Protein AF-A0A7X0AT89-F1 (afdb_monomer)

Foldseek 3Di:
DDPPPPPDDDDDDDDDDPVVVVVLCVVCVVVVHGSVVSVVVVVVVPCCVVCVVVVVVVVVVVVVVVVVVVVVVVVVVVVVVVVVVVVVVVVVD

Sequence (93 aa):
MRETATAATARLVVQMTPTEKRRLTAQAKRLGVSTSEFVRRRVAEDDLVESREEIEALLATLADAAQRIMASLDRSIAEAEAAIDEVRERRSA

Secondary structure (DSSP, 8-state):
---------PPPP----HHHHHHHHHHHHHTTS-HHHHHHHHHHT-TTTTTHHHHHHHHHHHHHHHHHHHHHHHHHHHHHHHHHHHHHHHHH-

pLDDT: mean 85.66, std 15.08, range [37.84, 97.94]

Mean predicted aligned error: 14.38 Å

InterPro domains:
  IPR053842 Mobilization protein NikA-like [PF21983] (9-61)

Structure (mmCIF, N/CA/C/O backbone):
data_AF-A0A7X0AT89-F1
#
_entry.id   AF-A0A7X0AT89-F1
#
loop_
_atom_site.group_PDB
_atom_site.id
_atom_site.type_symbol
_atom_site.label_atom_id
_atom_site.label_alt_id
_atom_site.label_comp_id
_atom_site.label_asym_id
_atom_site.label_entity_id
_atom_site.label_seq_id
_atom_site.pdbx_PDB_ins_code
_atom_site.Cartn_x
_atom_site.Cartn_y
_atom_site.Cartn_z
_atom_site.occupancy
_atom_site.B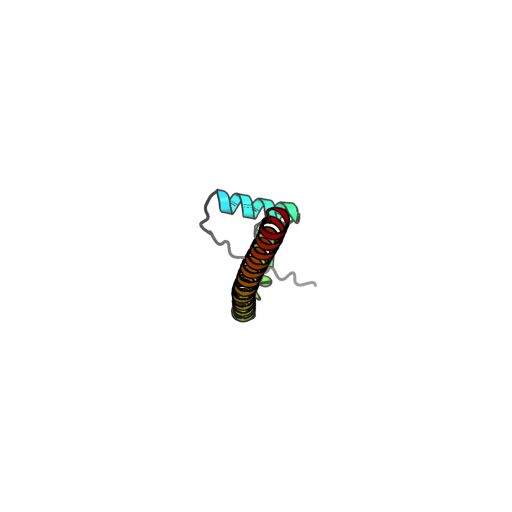_iso_or_equiv
_atom_site.auth_seq_id
_atom_site.auth_comp_id
_atom_site.auth_asym_id
_atom_site.auth_atom_id
_atom_site.pdbx_PDB_model_num
ATOM 1 N N . MET A 1 1 ? -37.055 13.906 25.661 1.00 37.84 1 MET A N 1
ATOM 2 C CA . MET A 1 1 ? -35.924 13.275 26.374 1.00 37.84 1 MET A CA 1
ATOM 3 C C . MET A 1 1 ? -35.043 12.637 25.308 1.00 37.84 1 MET A C 1
ATOM 5 O O . MET A 1 1 ? -35.567 11.823 24.564 1.00 37.84 1 MET A O 1
ATOM 9 N N . ARG A 1 2 ? -33.797 13.089 25.103 1.00 47.22 2 ARG A N 1
ATOM 10 C CA . ARG A 1 2 ? -32.894 12.452 24.126 1.00 47.22 2 ARG A CA 1
ATOM 11 C C . ARG A 1 2 ? -32.270 11.238 24.801 1.00 47.22 2 ARG A C 1
ATOM 13 O O . ARG A 1 2 ? -31.527 11.399 25.762 1.00 47.22 2 ARG A O 1
ATOM 20 N N . GLU A 1 3 ? -32.619 10.054 24.324 1.00 47.19 3 GLU A N 1
ATOM 21 C CA . GLU A 1 3 ? -31.987 8.800 24.709 1.00 47.19 3 GLU A CA 1
ATOM 22 C C . GLU A 1 3 ? -30.553 8.808 24.165 1.00 47.19 3 GLU A C 1
ATOM 24 O O . GLU A 1 3 ? -30.308 8.625 22.974 1.00 47.19 3 GLU A O 1
ATOM 29 N N . THR A 1 4 ? -29.585 9.133 25.0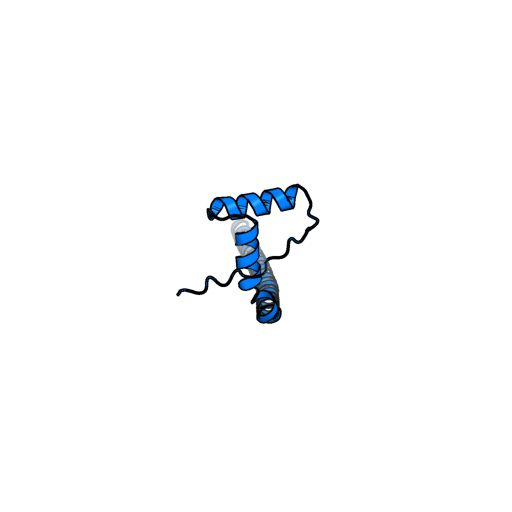21 1.00 52.44 4 THR A N 1
ATOM 30 C CA . THR A 1 4 ? -28.170 8.904 24.729 1.00 52.44 4 THR A CA 1
ATOM 31 C C . THR A 1 4 ? -27.949 7.401 24.747 1.00 52.44 4 THR A C 1
ATOM 33 O O . THR A 1 4 ? -27.750 6.822 25.813 1.00 52.44 4 THR A O 1
ATOM 36 N N . ALA A 1 5 ? -28.028 6.766 23.579 1.00 55.22 5 ALA A N 1
ATOM 37 C CA . ALA A 1 5 ? -27.633 5.378 23.409 1.00 55.22 5 ALA A CA 1
ATOM 38 C C . ALA A 1 5 ? -26.149 5.248 23.782 1.00 55.22 5 ALA A C 1
ATOM 40 O O . ALA A 1 5 ? -25.255 5.586 23.004 1.00 55.22 5 ALA A O 1
ATOM 41 N N . THR A 1 6 ? -25.873 4.801 25.004 1.00 57.19 6 THR A N 1
ATOM 42 C CA . THR A 1 6 ? -24.532 4.409 25.428 1.00 57.19 6 THR A CA 1
ATOM 43 C C . THR A 1 6 ? -24.193 3.139 24.657 1.00 57.19 6 THR A C 1
ATOM 45 O O . THR A 1 6 ? -24.555 2.041 25.072 1.00 57.19 6 THR A O 1
ATOM 48 N N . ALA A 1 7 ? -23.574 3.278 23.482 1.00 63.41 7 ALA A N 1
ATOM 49 C CA . ALA A 1 7 ? -23.143 2.130 22.696 1.00 63.41 7 ALA A CA 1
ATOM 50 C C . ALA A 1 7 ? -22.258 1.235 23.578 1.00 63.41 7 ALA A C 1
ATOM 52 O O . ALA A 1 7 ? -21.278 1.705 24.164 1.00 63.41 7 ALA A O 1
ATOM 53 N N . ALA A 1 8 ? -22.624 -0.039 23.717 1.00 74.50 8 ALA A N 1
ATOM 54 C CA . ALA A 1 8 ? -21.842 -0.990 24.492 1.00 74.50 8 ALA A CA 1
ATOM 55 C C . ALA A 1 8 ? -20.447 -1.109 23.858 1.00 74.50 8 ALA A C 1
ATOM 57 O O . ALA A 1 8 ? -20.309 -1.518 22.708 1.00 74.50 8 ALA A O 1
ATOM 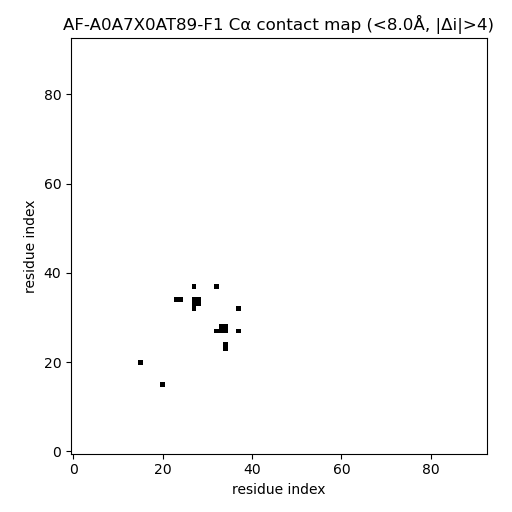58 N N . THR A 1 9 ? -19.407 -0.709 24.593 1.00 77.00 9 THR A N 1
ATOM 59 C CA . THR A 1 9 ? -18.018 -0.778 24.124 1.00 77.00 9 THR A CA 1
ATOM 60 C C . THR A 1 9 ? -17.273 -1.879 24.867 1.00 77.00 9 THR A C 1
ATOM 62 O O . THR A 1 9 ? -17.296 -1.943 26.095 1.00 77.00 9 THR A O 1
ATOM 65 N N . ALA A 1 10 ? -16.593 -2.749 24.120 1.00 80.88 10 ALA A N 1
ATOM 66 C CA . ALA A 1 10 ? -15.699 -3.762 24.668 1.00 80.88 10 ALA A CA 1
ATOM 67 C C . ALA A 1 10 ? -14.237 -3.319 24.518 1.00 80.88 10 ALA A C 1
ATOM 69 O O . ALA A 1 10 ? -13.860 -2.683 23.531 1.00 80.88 10 ALA A O 1
ATOM 70 N N . ARG A 1 11 ? -13.394 -3.661 25.500 1.00 87.12 1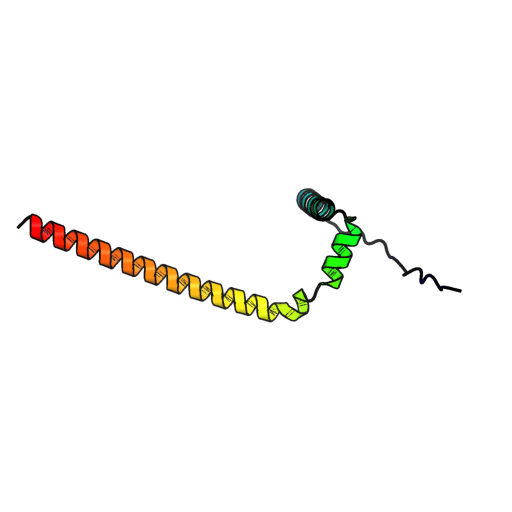1 ARG A N 1
ATOM 71 C CA . ARG A 1 11 ? -11.941 -3.472 25.401 1.00 87.12 11 ARG A CA 1
ATOM 72 C C . ARG A 1 11 ? -11.314 -4.741 24.838 1.00 87.12 11 ARG A C 1
ATOM 74 O O . ARG A 1 11 ? -11.384 -5.789 25.469 1.00 87.12 11 ARG A O 1
ATOM 81 N N . LEU A 1 12 ? -10.685 -4.621 23.674 1.00 84.50 12 LEU A N 1
ATOM 82 C CA . LEU A 1 12 ? -9.929 -5.690 23.028 1.00 84.50 12 LEU A CA 1
ATOM 83 C C . LEU A 1 12 ? -8.433 -5.437 23.221 1.00 84.50 12 LEU A C 1
ATOM 85 O O . LEU A 1 12 ? -7.952 -4.323 23.001 1.00 84.50 12 LEU A O 1
ATOM 89 N N . VAL A 1 13 ? -7.700 -6.470 23.631 1.00 90.81 13 VAL A N 1
ATOM 90 C CA . VAL A 1 13 ? -6.236 -6.438 23.673 1.00 90.81 13 VAL A CA 1
ATOM 91 C C . VAL A 1 13 ? -5.728 -7.002 22.354 1.00 90.81 13 VAL A C 1
ATOM 93 O O . VAL A 1 13 ? -5.994 -8.156 22.033 1.00 90.81 13 VAL A O 1
ATOM 96 N N . VAL A 1 14 ? -5.006 -6.185 21.590 1.00 89.19 14 VAL A N 1
ATOM 97 C CA . VAL A 1 14 ? -4.413 -6.586 20.310 1.00 89.19 14 VAL A CA 1
ATOM 98 C C . VAL A 1 14 ? -2.903 -6.622 20.467 1.00 89.19 14 VAL A C 1
ATOM 100 O O . VAL A 1 14 ? -2.285 -5.608 20.805 1.00 89.19 14 VAL A O 1
ATOM 103 N N . GLN A 1 15 ? -2.318 -7.790 20.220 1.00 94.62 15 GLN A N 1
ATOM 104 C CA . GLN A 1 15 ? -0.872 -7.963 20.239 1.00 94.62 15 GLN A CA 1
ATOM 105 C C . GLN A 1 15 ? -0.270 -7.381 18.962 1.00 94.62 15 GLN A C 1
ATOM 107 O O . GLN A 1 15 ? -0.736 -7.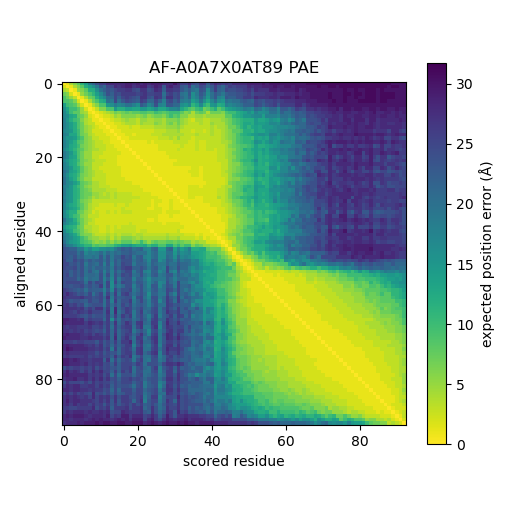656 17.861 1.00 94.62 15 GLN A O 1
ATOM 112 N N . MET A 1 16 ? 0.753 -6.549 19.123 1.00 92.62 16 MET A N 1
ATOM 113 C CA . MET A 1 16 ? 1.424 -5.843 18.033 1.00 92.62 16 MET A CA 1
ATOM 114 C C . MET A 1 16 ? 2.882 -5.599 18.398 1.00 92.62 16 MET A C 1
ATOM 116 O O . MET A 1 16 ? 3.219 -5.423 19.574 1.00 92.62 16 MET A O 1
ATOM 120 N N . THR A 1 17 ? 3.755 -5.547 17.398 1.00 97.44 17 THR A N 1
ATOM 121 C CA . THR A 1 17 ? 5.152 -5.178 17.622 1.00 97.44 17 THR A CA 1
ATOM 122 C C . THR A 1 17 ? 5.261 -3.701 18.031 1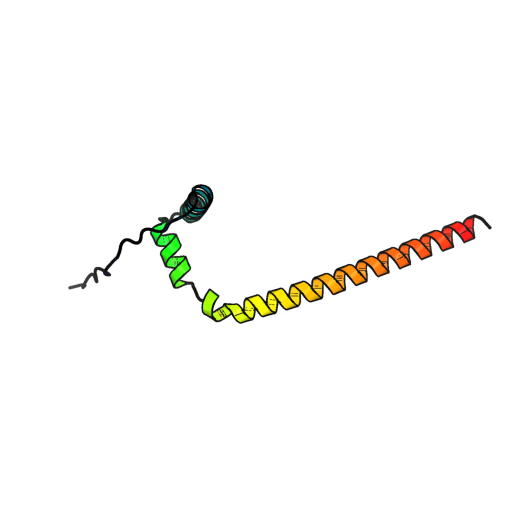.00 97.44 17 THR A C 1
ATOM 124 O O . THR A 1 17 ? 4.402 -2.874 17.690 1.00 97.44 17 THR A O 1
ATOM 127 N N . PRO A 1 18 ? 6.345 -3.296 18.723 1.00 97.56 18 PRO A N 1
ATOM 128 C CA . PRO A 1 18 ? 6.552 -1.894 19.083 1.00 97.56 18 PRO A CA 1
ATOM 129 C C . PRO A 1 18 ? 6.563 -0.951 17.872 1.00 97.56 18 PRO A C 1
ATOM 131 O O . PRO A 1 18 ? 6.092 0.184 17.957 1.00 97.56 18 PRO A O 1
ATOM 134 N N . THR A 1 19 ? 7.088 -1.408 16.733 1.00 96.81 19 THR A N 1
ATOM 135 C CA . THR A 1 19 ? 7.153 -0.614 15.500 1.00 96.81 19 THR A CA 1
ATOM 136 C C . THR A 1 19 ? 5.770 -0.387 14.903 1.00 96.81 19 THR A C 1
ATOM 138 O O . THR A 1 19 ? 5.438 0.755 14.577 1.00 96.81 19 THR A O 1
ATOM 141 N N . GLU A 1 20 ? 4.934 -1.420 14.837 1.00 94.00 20 GLU A N 1
ATOM 142 C CA . GLU A 1 20 ? 3.555 -1.297 14.352 1.00 94.00 20 GLU A CA 1
ATOM 143 C C . GLU A 1 20 ? 2.736 -0.360 15.240 1.00 94.00 20 GLU A C 1
ATOM 145 O O . GLU A 1 20 ? 2.094 0.564 14.736 1.00 94.00 20 GLU A O 1
ATOM 150 N N . LYS A 1 21 ? 2.843 -0.508 16.568 1.00 95.00 21 LYS A N 1
ATOM 151 C CA . LYS A 1 21 ? 2.152 0.368 17.524 1.00 95.00 21 LYS A CA 1
ATOM 152 C C . LYS A 1 21 ? 2.527 1.838 17.337 1.00 95.00 21 LYS A C 1
ATOM 154 O O . LYS A 1 21 ? 1.655 2.715 17.360 1.00 95.00 21 LYS A O 1
ATOM 159 N N . ARG A 1 22 ? 3.822 2.124 17.148 1.00 96.88 22 ARG A N 1
ATOM 160 C CA . ARG A 1 22 ? 4.316 3.489 16.896 1.00 96.88 22 ARG A CA 1
ATOM 161 C C . ARG A 1 22 ? 3.741 4.058 15.605 1.00 96.88 22 ARG A C 1
ATOM 163 O O . ARG A 1 22 ? 3.252 5.186 15.614 1.00 96.88 22 ARG A O 1
ATOM 170 N N . ARG A 1 23 ? 3.755 3.276 14.523 1.00 95.62 23 ARG A N 1
ATOM 171 C CA . ARG A 1 23 ? 3.202 3.686 13.226 1.00 95.62 23 ARG A CA 1
ATOM 172 C C . ARG A 1 23 ? 1.705 3.986 13.323 1.00 95.62 23 ARG A C 1
ATOM 174 O O . ARG A 1 23 ? 1.287 5.057 12.889 1.00 95.62 23 ARG A O 1
ATOM 181 N N . LEU A 1 24 ? 0.932 3.097 13.948 1.00 94.38 24 LEU A N 1
ATOM 182 C CA . LEU A 1 24 ? -0.509 3.267 14.160 1.00 94.38 24 LEU A CA 1
ATOM 183 C C . LEU A 1 24 ? -0.815 4.551 14.945 1.00 94.38 24 LEU A C 1
ATOM 185 O O . LEU A 1 24 ? -1.645 5.365 14.544 1.00 94.38 24 LEU A O 1
ATOM 189 N N . THR A 1 25 ? -0.091 4.771 16.043 1.00 95.62 25 THR A N 1
ATOM 190 C CA . THR A 1 25 ? -0.279 5.955 16.896 1.00 95.62 25 THR A CA 1
ATOM 191 C C . THR A 1 25 ? 0.080 7.246 16.156 1.00 95.62 25 THR A C 1
ATOM 193 O O . THR A 1 25 ? -0.630 8.244 16.266 1.00 95.62 25 THR A O 1
ATOM 196 N N . ALA A 1 26 ? 1.155 7.237 15.361 1.00 96.88 26 ALA A N 1
ATOM 197 C CA . ALA A 1 26 ? 1.541 8.386 14.546 1.00 96.88 26 ALA A CA 1
ATOM 198 C C . ALA A 1 26 ? 0.485 8.716 13.478 1.00 96.88 26 ALA A C 1
ATOM 200 O O . ALA A 1 26 ? 0.192 9.888 13.246 1.00 96.88 26 ALA A O 1
ATOM 201 N N . GLN A 1 27 ? -0.121 7.703 12.853 1.00 94.81 27 GLN A N 1
ATOM 202 C CA . GLN A 1 27 ? -1.210 7.891 11.891 1.00 94.81 27 GLN A CA 1
ATOM 203 C C . GLN A 1 27 ? -2.437 8.542 12.537 1.00 94.81 27 GLN A C 1
ATOM 205 O O . GLN A 1 27 ? -2.907 9.555 12.023 1.00 94.81 27 GLN A O 1
ATOM 210 N N . ALA A 1 28 ? -2.886 8.029 13.686 1.00 95.81 28 ALA A N 1
ATOM 211 C CA . ALA A 1 28 ? -4.004 8.605 14.433 1.00 95.81 28 ALA A CA 1
ATOM 212 C C . ALA A 1 28 ? -3.727 10.065 14.841 1.00 95.81 28 ALA A C 1
ATOM 214 O O . ALA A 1 28 ? -4.563 10.943 14.626 1.00 95.81 28 ALA A O 1
ATOM 215 N N . LYS A 1 29 ? -2.507 10.348 15.326 1.00 96.44 29 LYS A N 1
ATOM 216 C CA . LYS A 1 29 ? -2.080 11.702 15.707 1.00 96.44 29 LYS A CA 1
ATOM 217 C C . LYS A 1 29 ? -2.124 12.684 14.534 1.00 96.44 29 LYS A C 1
ATOM 219 O O . LYS A 1 29 ? -2.581 13.807 14.719 1.00 96.44 29 LYS A O 1
ATOM 224 N N . ARG A 1 30 ? -1.675 12.281 13.339 1.00 95.12 30 ARG A N 1
ATOM 225 C CA . ARG A 1 30 ? -1.721 13.138 12.135 1.00 95.12 30 ARG A CA 1
ATOM 226 C C . ARG A 1 30 ? -3.145 13.542 11.750 1.00 95.12 30 ARG A C 1
ATOM 228 O O . ARG A 1 30 ? -3.326 14.615 11.196 1.00 95.12 30 ARG A O 1
ATOM 235 N N . LEU A 1 31 ? -4.128 12.700 12.056 1.00 91.50 31 LEU A N 1
ATOM 236 C CA . LEU A 1 31 ? -5.544 12.950 11.786 1.00 91.50 31 LEU A CA 1
ATOM 237 C C . LEU A 1 31 ? -6.278 13.605 12.968 1.00 91.50 31 LEU A C 1
ATOM 239 O O . LEU A 1 31 ? -7.485 13.809 12.892 1.00 91.50 31 LEU A O 1
ATOM 243 N N . GLY A 1 32 ? -5.578 13.916 14.066 1.00 95.81 32 GLY A N 1
ATOM 244 C CA . GLY A 1 32 ? -6.169 14.562 15.241 1.00 95.81 32 GLY A CA 1
ATOM 245 C C . GLY A 1 32 ? -7.180 13.698 16.004 1.00 95.81 32 GLY A C 1
ATOM 246 O O . GLY A 1 32 ? -7.992 14.235 16.751 1.00 95.81 32 GLY A O 1
ATOM 247 N N . VAL A 1 33 ? -7.149 12.373 15.832 1.00 95.44 33 VAL A N 1
ATOM 248 C CA . VAL A 1 33 ? -8.089 11.435 16.470 1.00 95.44 33 VAL A CA 1
ATOM 249 C C . VAL A 1 33 ? -7.377 10.484 17.431 1.00 95.44 33 VAL A C 1
ATOM 251 O O . VAL A 1 33 ? -6.166 10.272 17.356 1.00 95.44 33 VAL A O 1
ATOM 254 N N . SER A 1 34 ? -8.137 9.876 18.348 1.00 94.44 34 SER A N 1
ATOM 255 C CA . SER A 1 34 ? -7.603 8.813 19.208 1.00 94.44 34 SER A CA 1
ATOM 256 C C . SER A 1 34 ? -7.263 7.559 18.397 1.00 94.44 34 SER A C 1
ATOM 258 O O . SER A 1 34 ? -7.901 7.279 17.382 1.00 94.44 34 SER A O 1
ATOM 260 N N . THR A 1 35 ? -6.312 6.753 18.873 1.00 92.69 35 THR A N 1
ATOM 261 C CA . THR A 1 35 ? -5.961 5.474 18.233 1.00 92.69 35 THR A CA 1
ATOM 262 C C . THR A 1 35 ? -7.168 4.544 18.104 1.00 92.69 35 THR A C 1
ATOM 264 O O . THR A 1 35 ? -7.360 3.940 17.055 1.00 92.69 35 THR A O 1
ATOM 267 N N . SER A 1 36 ? -8.018 4.456 19.133 1.00 90.31 36 SER A N 1
ATOM 268 C CA . SER A 1 36 ? -9.219 3.611 19.094 1.00 90.31 36 SER A CA 1
ATOM 269 C C . SER A 1 36 ? -10.242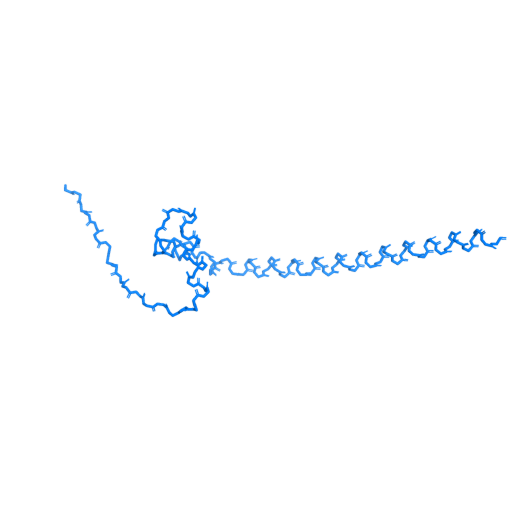 4.099 18.071 1.00 90.31 36 SER A C 1
ATOM 271 O O . SER A 1 36 ? -10.891 3.289 17.424 1.00 90.31 36 SER A O 1
ATOM 273 N N . GLU A 1 37 ? -10.379 5.416 17.911 1.00 90.62 37 GLU A N 1
ATOM 274 C CA . GLU A 1 37 ? -11.262 6.003 16.902 1.00 90.62 37 GLU A CA 1
ATOM 275 C C . GLU A 1 37 ? -10.719 5.802 15.489 1.00 90.62 37 GLU A C 1
ATOM 277 O O . GLU A 1 37 ? -11.464 5.422 14.595 1.00 90.62 37 GLU A O 1
ATOM 282 N N . PHE A 1 38 ? -9.412 5.985 15.304 1.00 91.69 38 PHE A N 1
ATOM 283 C CA . PHE A 1 38 ? -8.741 5.691 14.044 1.00 91.69 38 PHE A CA 1
ATOM 284 C C . PHE A 1 38 ? -8.968 4.237 13.610 1.00 91.69 38 PHE A C 1
ATOM 286 O O . PHE A 1 38 ? -9.325 3.988 12.464 1.00 91.69 38 PHE A O 1
ATOM 293 N N . VAL A 1 39 ? -8.814 3.285 14.538 1.00 89.50 39 VAL A N 1
ATOM 294 C CA . VAL A 1 39 ? -9.068 1.862 14.273 1.00 89.50 39 VAL A CA 1
ATOM 295 C C . VAL A 1 39 ? -10.543 1.611 13.969 1.00 89.50 39 VAL A C 1
ATOM 297 O O . VAL A 1 39 ? -10.833 0.933 12.993 1.00 89.50 39 VAL A O 1
ATOM 300 N N . ARG A 1 40 ? -11.479 2.176 14.743 1.00 86.62 40 ARG A N 1
ATOM 301 C CA . ARG A 1 40 ? -12.919 2.014 14.479 1.00 86.62 40 ARG A CA 1
ATOM 302 C C . ARG A 1 40 ? -13.318 2.512 13.100 1.00 86.62 40 ARG A C 1
ATOM 304 O O . ARG A 1 40 ? -14.025 1.793 12.415 1.00 86.62 40 ARG A O 1
ATOM 311 N N . ARG A 1 41 ? -12.856 3.698 12.692 1.00 87.75 41 ARG A N 1
ATOM 312 C CA . ARG A 1 41 ? -13.127 4.232 11.349 1.00 87.75 41 ARG A CA 1
ATOM 313 C C . ARG A 1 41 ? -12.600 3.295 10.280 1.00 87.75 41 ARG A C 1
ATOM 315 O O . ARG A 1 41 ? -13.336 2.933 9.387 1.00 87.75 41 ARG A O 1
ATOM 322 N N . ARG A 1 42 ? -11.370 2.816 10.448 1.00 81.44 42 ARG A N 1
ATOM 323 C CA . ARG A 1 42 ? -10.724 1.927 9.484 1.00 81.44 42 ARG A CA 1
ATOM 324 C C . ARG A 1 42 ? -11.367 0.536 9.387 1.00 81.44 42 ARG A C 1
ATOM 326 O O . ARG A 1 42 ? -11.298 -0.061 8.330 1.00 81.44 42 ARG A O 1
ATOM 333 N N . VAL A 1 43 ? -11.955 0.034 10.477 1.00 76.88 43 VAL A N 1
ATOM 334 C CA . VAL A 1 43 ? -12.733 -1.222 10.506 1.00 76.88 43 VAL A CA 1
ATOM 335 C C . VAL A 1 43 ? -14.169 -1.008 10.011 1.00 76.88 43 VAL A C 1
ATOM 337 O O . VAL A 1 43 ? -14.764 -1.907 9.439 1.00 76.88 43 VAL A O 1
ATOM 340 N N . ALA A 1 44 ? -14.752 0.169 10.240 1.00 74.12 44 ALA A N 1
ATOM 341 C CA . ALA A 1 44 ? -16.074 0.519 9.722 1.00 74.12 44 ALA A CA 1
ATOM 342 C C . ALA A 1 44 ? -16.043 0.826 8.215 1.00 74.12 44 ALA A C 1
ATOM 344 O O . ALA A 1 44 ? -17.034 0.608 7.536 1.00 74.12 44 ALA A O 1
ATOM 345 N N . GLU A 1 45 ? -14.907 1.317 7.718 1.00 66.06 45 GLU A N 1
ATOM 346 C CA . GLU A 1 45 ? -14.574 1.507 6.301 1.00 66.06 45 GLU A CA 1
ATOM 347 C C . GLU A 1 45 ? -14.040 0.218 5.648 1.00 66.06 45 GLU A C 1
ATOM 349 O O . GLU A 1 45 ? -13.504 0.283 4.545 1.00 66.06 45 GLU A O 1
ATOM 354 N N . ASP A 1 46 ? -14.118 -0.943 6.316 1.00 53.44 46 ASP A N 1
ATOM 355 C CA . ASP A 1 46 ? -13.572 -2.214 5.819 1.00 53.44 46 ASP A CA 1
ATOM 356 C C . ASP A 1 46 ? -14.444 -2.834 4.705 1.00 53.44 46 ASP A C 1
ATOM 358 O O . ASP A 1 46 ? -14.751 -4.023 4.716 1.00 53.44 46 ASP A O 1
ATOM 362 N N . ASP A 1 47 ? -14.751 -2.027 3.684 1.00 53.38 47 ASP A N 1
ATOM 363 C CA . ASP A 1 47 ? -15.078 -2.457 2.319 1.00 53.38 47 ASP A CA 1
ATOM 364 C C . ASP A 1 47 ? -13.880 -3.186 1.676 1.00 53.38 47 ASP A C 1
ATOM 366 O O . ASP A 1 47 ? -13.994 -3.730 0.588 1.00 53.38 47 ASP A O 1
ATOM 370 N N . LEU A 1 48 ? -12.700 -3.243 2.314 1.00 52.22 48 LEU A N 1
ATOM 371 C CA . LEU A 1 48 ? -11.533 -3.950 1.766 1.00 52.22 48 LEU A CA 1
ATOM 372 C C . LEU A 1 48 ? -11.749 -5.463 1.666 1.00 52.22 48 LEU A C 1
ATOM 374 O O . LEU A 1 48 ? -11.083 -6.106 0.855 1.00 52.22 48 LEU A O 1
ATOM 378 N N . VAL A 1 49 ? -12.655 -6.035 2.468 1.00 56.50 49 VAL A N 1
ATOM 379 C CA . VAL A 1 49 ? -13.111 -7.417 2.267 1.00 56.50 49 VAL A CA 1
ATOM 380 C C . VAL A 1 49 ? -14.002 -7.506 1.025 1.00 56.50 49 VAL A C 1
ATOM 382 O O . VAL A 1 49 ? -13.840 -8.447 0.251 1.00 56.50 49 VAL A O 1
ATOM 385 N N . GLU A 1 50 ? -14.877 -6.524 0.795 1.00 56.38 50 GLU A N 1
ATOM 386 C CA . GLU A 1 50 ? -15.777 -6.482 -0.368 1.00 56.38 50 GLU A CA 1
ATOM 387 C C . GLU A 1 50 ? -15.029 -6.192 -1.684 1.00 56.38 50 GLU A C 1
ATOM 389 O O . GLU A 1 50 ? -15.306 -6.819 -2.701 1.00 56.38 50 GLU A O 1
ATOM 394 N N . SER A 1 51 ? -14.008 -5.332 -1.667 1.00 62.94 51 SER A N 1
ATOM 395 C CA . SER A 1 51 ? -13.208 -4.945 -2.842 1.00 62.94 51 SER A CA 1
ATOM 396 C C . SER A 1 51 ? -11.914 -5.748 -3.003 1.00 62.94 51 SER A C 1
ATOM 398 O O . SER A 1 51 ? -11.061 -5.398 -3.824 1.00 62.94 51 SER A O 1
ATOM 400 N N . ARG A 1 52 ? -11.717 -6.823 -2.228 1.00 74.88 52 ARG A N 1
ATOM 401 C CA . ARG A 1 52 ? -10.491 -7.639 -2.277 1.00 74.88 52 ARG A CA 1
ATOM 402 C C . ARG A 1 52 ? -10.226 -8.183 -3.680 1.00 74.88 52 ARG A C 1
ATOM 404 O O . ARG A 1 52 ? -9.094 -8.118 -4.151 1.00 74.88 52 ARG A O 1
ATOM 411 N N . GLU A 1 53 ? -11.271 -8.666 -4.347 1.00 78.75 53 GLU A N 1
ATOM 412 C CA . GLU A 1 53 ? -11.192 -9.195 -5.713 1.00 78.75 53 GLU A CA 1
ATOM 413 C C . GLU A 1 53 ? -10.841 -8.103 -6.734 1.00 78.75 53 GLU A C 1
ATOM 415 O O . GLU A 1 53 ? -10.004 -8.320 -7.609 1.00 78.75 53 GLU A O 1
ATOM 420 N N . GLU A 1 54 ? -11.401 -6.898 -6.595 1.00 80.75 54 GLU A N 1
ATOM 421 C CA . GLU A 1 54 ? -11.095 -5.761 -7.475 1.00 80.75 54 GLU A CA 1
ATOM 422 C C . GLU A 1 54 ? -9.645 -5.287 -7.310 1.00 80.75 54 GLU A C 1
ATOM 424 O O . GLU A 1 54 ? -8.958 -4.991 -8.291 1.00 80.75 54 GLU A O 1
ATOM 429 N N . ILE A 1 55 ? -9.148 -5.261 -6.070 1.00 83.00 55 ILE A N 1
ATOM 430 C CA . ILE A 1 55 ? -7.755 -4.919 -5.768 1.00 83.00 55 ILE A CA 1
ATOM 431 C C . ILE A 1 55 ? -6.809 -5.987 -6.332 1.00 83.00 55 ILE A C 1
ATOM 433 O O . ILE A 1 55 ? -5.793 -5.643 -6.938 1.00 83.00 55 ILE A O 1
ATOM 437 N N . GLU A 1 56 ? -7.131 -7.274 -6.177 1.00 88.75 56 GLU A N 1
ATOM 438 C CA . GLU A 1 56 ? -6.348 -8.371 -6.758 1.00 88.75 56 GLU A CA 1
ATOM 439 C C . GLU A 1 56 ? -6.331 -8.300 -8.296 1.00 88.75 56 GLU A C 1
ATOM 441 O O . GLU A 1 56 ? -5.262 -8.422 -8.902 1.00 88.75 56 GLU A O 1
ATOM 446 N N . ALA A 1 57 ? -7.468 -8.003 -8.933 1.00 91.69 57 ALA A N 1
ATOM 447 C CA . ALA A 1 57 ? -7.560 -7.816 -10.382 1.00 91.69 57 ALA A CA 1
ATOM 448 C C . ALA A 1 57 ? -6.734 -6.613 -10.875 1.00 91.69 57 ALA A C 1
ATOM 450 O O . ALA A 1 57 ? -6.044 -6.695 -11.901 1.00 91.69 57 ALA A O 1
ATOM 451 N N . LEU A 1 58 ? -6.744 -5.503 -10.131 1.00 92.06 58 LEU A N 1
ATOM 452 C CA . LEU A 1 58 ? -5.933 -4.328 -10.442 1.00 92.06 58 LEU A CA 1
ATOM 453 C C . LEU A 1 58 ? -4.433 -4.628 -10.318 1.00 92.06 58 LEU A C 1
ATOM 455 O O . LEU A 1 58 ? -3.653 -4.244 -11.190 1.00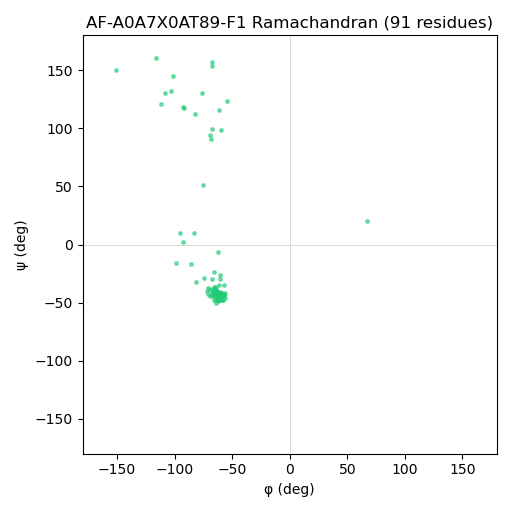 92.06 58 LEU A O 1
ATOM 459 N N . LEU A 1 59 ? -4.025 -5.344 -9.267 1.00 94.75 59 LEU A N 1
ATOM 460 C CA . LEU A 1 59 ? -2.632 -5.750 -9.068 1.00 94.75 59 LEU A CA 1
ATOM 461 C C . LEU A 1 59 ? -2.150 -6.702 -10.169 1.00 94.75 59 LEU A C 1
ATOM 463 O O . LEU A 1 59 ? -1.038 -6.528 -10.669 1.00 94.75 59 LEU A O 1
ATOM 467 N N . ALA A 1 60 ? -2.982 -7.657 -10.590 1.00 94.31 60 ALA A N 1
ATOM 468 C CA . ALA A 1 60 ? -2.669 -8.549 -11.705 1.00 94.31 60 ALA A CA 1
ATOM 469 C C . ALA A 1 60 ? -2.490 -7.768 -13.018 1.00 94.31 60 ALA A C 1
ATOM 471 O O . ALA A 1 60 ? -1.514 -7.974 -13.741 1.00 94.31 60 ALA A O 1
ATOM 472 N N . THR A 1 61 ? -3.385 -6.812 -13.284 1.00 94.75 61 THR A N 1
ATOM 473 C CA . THR A 1 61 ? -3.304 -5.939 -14.464 1.00 94.75 61 THR A CA 1
ATOM 474 C C . THR A 1 61 ? -2.028 -5.098 -14.451 1.00 94.75 61 THR A C 1
ATOM 476 O O . THR A 1 61 ? -1.350 -4.973 -15.470 1.00 94.75 61 THR A O 1
ATOM 479 N N . LEU A 1 62 ? -1.667 -4.543 -13.291 1.00 94.94 62 LEU A N 1
ATOM 480 C CA . LEU A 1 62 ? -0.452 -3.750 -13.134 1.00 94.94 62 LEU A CA 1
ATOM 481 C C . LEU A 1 62 ? 0.813 -4.591 -13.341 1.00 94.94 62 LEU A C 1
ATOM 483 O O . LEU A 1 62 ? 1.746 -4.129 -13.997 1.00 94.94 62 LEU A O 1
ATOM 487 N N . ALA A 1 63 ? 0.849 -5.814 -12.805 1.00 93.75 63 ALA A N 1
ATOM 488 C CA . ALA A 1 63 ? 1.984 -6.719 -12.958 1.00 93.75 63 ALA A CA 1
ATOM 489 C C . ALA A 1 63 ? 2.233 -7.073 -14.432 1.00 93.75 63 ALA A C 1
ATOM 491 O O . ALA A 1 63 ? 3.367 -6.997 -14.907 1.00 93.75 63 ALA A O 1
ATOM 492 N N . ASP A 1 64 ? 1.171 -7.389 -15.169 1.00 94.75 64 ASP A N 1
ATOM 493 C CA . ASP A 1 64 ? 1.266 -7.694 -16.593 1.00 94.75 64 ASP A CA 1
ATOM 494 C C . ASP A 1 64 ? 1.663 -6.459 -17.425 1.00 94.75 64 ASP A C 1
ATOM 496 O O . ASP A 1 64 ? 2.566 -6.524 -18.263 1.00 94.75 64 ASP A O 1
ATOM 500 N N . ALA A 1 65 ? 1.078 -5.290 -17.138 1.00 95.25 65 ALA A N 1
ATOM 501 C CA . ALA A 1 65 ? 1.468 -4.039 -17.787 1.00 95.25 65 ALA A CA 1
ATOM 502 C C . ALA A 1 65 ? 2.952 -3.707 -17.555 1.00 95.25 65 ALA A C 1
ATOM 504 O O . ALA A 1 65 ? 3.651 -3.321 -18.493 1.00 95.25 65 ALA A O 1
ATOM 505 N N . ALA A 1 66 ? 3.456 -3.904 -16.333 1.00 94.62 66 ALA A N 1
ATOM 506 C CA . ALA A 1 66 ? 4.860 -3.683 -16.005 1.00 94.62 66 ALA A CA 1
ATOM 507 C C . ALA A 1 66 ? 5.789 -4.586 -16.830 1.00 94.62 66 ALA A C 1
ATOM 509 O O . ALA A 1 66 ? 6.783 -4.100 -17.370 1.00 94.62 66 ALA A O 1
ATOM 510 N N . GLN A 1 67 ? 5.450 -5.870 -16.996 1.00 94.56 67 GLN A N 1
ATOM 511 C CA . GLN A 1 67 ? 6.234 -6.778 -17.840 1.00 94.56 67 GLN A CA 1
ATOM 512 C C . GLN A 1 67 ? 6.269 -6.327 -19.300 1.00 94.56 67 GLN A C 1
ATOM 514 O O . GLN A 1 67 ? 7.341 -6.291 -19.908 1.00 94.56 67 GLN A O 1
ATOM 519 N N . ARG A 1 68 ? 5.121 -5.922 -19.854 1.00 95.12 68 ARG A N 1
ATOM 520 C CA . ARG A 1 68 ? 5.050 -5.415 -21.231 1.00 95.12 68 ARG A CA 1
ATOM 521 C C . ARG A 1 68 ? 5.876 -4.144 -21.420 1.00 95.12 68 ARG A C 1
ATOM 523 O O . ARG A 1 68 ? 6.561 -4.009 -22.432 1.00 95.12 68 ARG A O 1
ATOM 530 N N . ILE A 1 69 ? 5.837 -3.233 -20.448 1.00 96.56 69 ILE A N 1
ATOM 531 C CA . ILE A 1 69 ? 6.619 -1.992 -20.483 1.00 96.56 69 ILE A CA 1
ATOM 532 C C . ILE A 1 69 ? 8.116 -2.303 -20.459 1.00 96.56 69 ILE A C 1
ATOM 534 O O . ILE A 1 69 ? 8.841 -1.785 -21.304 1.00 96.56 69 ILE A O 1
ATOM 538 N N . MET A 1 70 ? 8.574 -3.170 -19.551 1.00 96.56 70 MET A N 1
ATOM 539 C CA . MET A 1 70 ? 9.988 -3.556 -19.481 1.00 96.56 70 MET A CA 1
ATOM 540 C C . MET A 1 70 ? 10.464 -4.180 -20.797 1.00 96.56 70 MET A C 1
ATOM 542 O O . MET A 1 70 ? 11.444 -3.713 -21.366 1.00 96.56 70 ME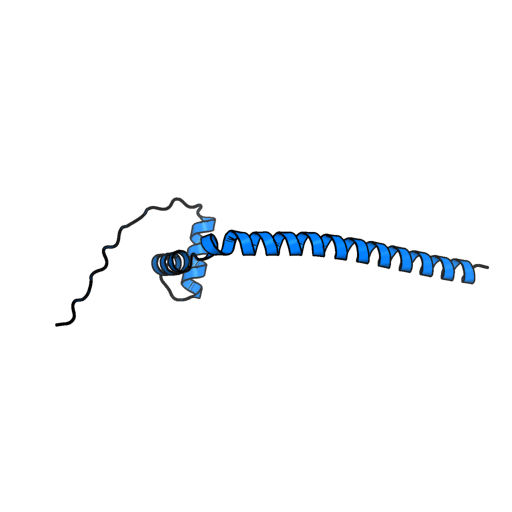T A O 1
ATOM 546 N N . ALA A 1 71 ? 9.707 -5.126 -21.360 1.00 96.56 71 ALA A N 1
ATOM 547 C CA . ALA A 1 71 ? 10.055 -5.743 -22.641 1.00 96.56 71 ALA A CA 1
ATOM 548 C C . ALA A 1 71 ? 10.099 -4.732 -23.806 1.00 96.56 71 ALA A C 1
ATOM 550 O O . ALA A 1 71 ? 10.914 -4.860 -24.722 1.00 96.56 71 ALA A O 1
ATOM 551 N N . SER A 1 72 ? 9.222 -3.723 -23.791 1.00 96.94 72 SER A N 1
ATOM 552 C CA . SER A 1 72 ? 9.237 -2.648 -24.787 1.00 96.94 72 SER A CA 1
ATOM 553 C C . SER A 1 72 ? 10.455 -1.736 -24.634 1.00 96.94 72 SER A C 1
ATOM 555 O O . SER A 1 72 ? 11.010 -1.294 -25.642 1.00 96.94 72 SER A O 1
ATOM 557 N N . LEU A 1 73 ? 10.864 -1.442 -23.397 1.00 97.19 73 LEU A N 1
ATOM 558 C CA . LEU A 1 73 ? 12.060 -0.651 -23.114 1.00 97.19 73 LEU A CA 1
ATOM 559 C C . LEU A 1 73 ? 13.317 -1.392 -23.564 1.00 97.19 73 LEU A C 1
ATOM 561 O O . LEU A 1 73 ? 14.111 -0.811 -24.297 1.00 97.19 73 LEU A O 1
ATOM 565 N N . ASP A 1 74 ? 13.445 -2.673 -23.218 1.00 97.94 74 ASP A N 1
ATOM 566 C CA . ASP A 1 74 ? 14.586 -3.504 -23.619 1.00 97.94 74 ASP A CA 1
ATOM 567 C C . ASP A 1 74 ? 14.735 -3.549 -25.143 1.00 97.94 74 ASP A C 1
ATOM 569 O O . ASP A 1 74 ? 15.828 -3.365 -25.678 1.00 97.94 74 ASP A O 1
ATOM 573 N N . ARG A 1 75 ? 13.619 -3.712 -25.865 1.00 96.81 75 ARG A N 1
ATOM 574 C CA . ARG A 1 75 ? 13.621 -3.670 -27.332 1.00 96.81 75 ARG A CA 1
ATOM 575 C C . ARG A 1 75 ? 14.073 -2.314 -27.866 1.00 96.81 75 ARG A C 1
ATOM 577 O O . ARG A 1 75 ? 14.906 -2.265 -28.762 1.00 96.81 75 ARG A O 1
ATOM 584 N N . SER A 1 76 ? 13.543 -1.229 -27.308 1.00 97.00 76 SER A N 1
ATOM 585 C CA . SER A 1 76 ? 13.880 0.129 -27.752 1.00 97.00 76 SER A CA 1
ATOM 586 C C . SER A 1 76 ? 15.358 0.449 -27.516 1.00 97.00 76 SER A C 1
ATOM 588 O O . SER A 1 76 ? 15.984 1.116 -28.334 1.00 97.00 76 SER A O 1
ATOM 590 N N . ILE A 1 77 ? 15.924 -0.044 -26.409 1.00 97.50 77 ILE A N 1
ATOM 591 C CA . ILE A 1 77 ? 17.354 0.075 -26.108 1.00 97.50 77 ILE A CA 1
ATOM 592 C C . ILE A 1 77 ? 18.171 -0.693 -27.150 1.00 97.50 77 ILE A C 1
ATOM 594 O O . ILE A 1 77 ? 19.061 -0.103 -27.755 1.00 97.50 77 ILE A O 1
ATOM 598 N N . ALA A 1 78 ? 17.830 -1.955 -27.423 1.00 97.38 78 ALA A N 1
ATOM 599 C CA . ALA A 1 78 ? 18.544 -2.770 -28.407 1.00 97.38 78 ALA A CA 1
ATOM 600 C C . ALA A 1 78 ? 18.498 -2.164 -29.824 1.00 97.38 78 ALA A C 1
ATOM 602 O O . ALA A 1 78 ? 19.502 -2.151 -30.534 1.00 97.38 78 ALA A O 1
ATOM 603 N N . GLU A 1 79 ? 17.348 -1.621 -30.233 1.00 97.19 79 GLU A N 1
ATOM 604 C CA . GLU A 1 79 ? 17.199 -0.919 -31.514 1.00 97.19 79 GLU A CA 1
ATOM 605 C C . GLU A 1 79 ? 18.068 0.348 -31.575 1.00 97.19 79 GLU A C 1
ATOM 607 O O . GLU A 1 79 ? 18.715 0.610 -32.592 1.00 97.19 79 GLU A O 1
ATOM 612 N N . ALA A 1 80 ? 18.126 1.120 -30.485 1.00 96.12 80 ALA A N 1
ATOM 613 C CA . ALA A 1 80 ? 18.965 2.311 -30.405 1.00 96.12 80 ALA A CA 1
ATOM 614 C C . ALA A 1 80 ? 20.464 1.970 -30.448 1.00 96.12 80 ALA A C 1
ATOM 616 O O . ALA A 1 80 ? 21.226 2.655 -31.129 1.00 96.12 80 ALA A O 1
ATOM 617 N N . GLU A 1 81 ? 20.886 0.912 -29.755 1.00 97.44 81 GLU A N 1
ATOM 618 C CA . GLU A 1 81 ? 22.268 0.422 -29.783 1.00 97.44 81 GLU A CA 1
ATOM 619 C C . GLU A 1 81 ? 22.673 -0.024 -31.191 1.00 97.44 81 GLU A C 1
ATOM 621 O O . GLU A 1 81 ? 23.694 0.436 -31.705 1.00 97.44 81 GLU A O 1
ATOM 626 N N . ALA A 1 82 ? 21.831 -0.814 -31.865 1.00 95.75 82 ALA A N 1
ATOM 627 C CA . ALA A 1 82 ? 22.078 -1.244 -33.240 1.00 95.75 82 ALA A CA 1
ATOM 628 C C . ALA A 1 82 ? 22.215 -0.054 -34.207 1.00 95.75 82 ALA A C 1
ATOM 630 O O . ALA A 1 82 ? 23.125 -0.023 -35.036 1.00 95.75 82 ALA A O 1
ATOM 631 N N . ALA A 1 83 ? 21.356 0.962 -34.072 1.00 95.06 83 ALA A N 1
ATOM 632 C CA . ALA A 1 83 ? 21.438 2.172 -34.886 1.00 95.06 83 ALA A CA 1
ATOM 633 C C . ALA A 1 83 ? 22.730 2.969 -34.625 1.00 95.06 83 ALA A C 1
ATOM 635 O O . ALA A 1 83 ? 23.324 3.519 -35.556 1.00 95.06 83 ALA A O 1
ATOM 636 N N . ILE A 1 84 ? 23.182 3.039 -33.367 1.00 96.50 84 ILE A N 1
ATOM 637 C CA . ILE A 1 84 ? 24.450 3.687 -33.006 1.00 96.50 84 ILE A CA 1
ATOM 638 C C . ILE A 1 84 ? 25.630 2.957 -33.653 1.00 96.50 84 ILE A C 1
ATOM 640 O O . ILE A 1 84 ? 26.527 3.615 -34.191 1.00 96.50 84 ILE A O 1
ATOM 644 N N . ASP A 1 85 ? 25.640 1.628 -33.616 1.00 95.44 85 ASP A N 1
ATOM 645 C CA . ASP A 1 85 ? 26.726 0.832 -34.186 1.00 95.44 85 ASP A CA 1
ATOM 646 C C . ASP A 1 85 ? 26.766 0.935 -35.715 1.00 95.44 85 ASP A C 1
ATOM 648 O O . ASP A 1 85 ? 27.835 1.181 -36.275 1.00 95.44 85 ASP A O 1
ATOM 652 N N . GLU A 1 86 ? 25.613 0.928 -36.388 1.00 93.25 86 GLU A N 1
ATOM 653 C CA . GLU A 1 86 ? 25.533 1.149 -37.838 1.00 93.25 86 GLU A CA 1
ATOM 654 C C . GLU A 1 86 ? 26.102 2.523 -38.246 1.00 93.25 86 GLU A C 1
ATOM 656 O O . GLU A 1 86 ? 26.831 2.654 -39.235 1.00 93.25 86 GLU A O 1
ATOM 661 N N . VAL A 1 87 ? 25.808 3.574 -37.471 1.00 94.62 87 VAL A N 1
ATOM 662 C CA . VAL A 1 87 ? 26.366 4.916 -37.707 1.00 94.62 87 VAL A CA 1
ATOM 663 C C . VAL A 1 87 ? 27.882 4.934 -37.489 1.00 94.62 87 VAL A C 1
ATOM 665 O O . VAL A 1 87 ? 28.600 5.611 -38.230 1.00 94.62 87 VAL A O 1
ATOM 668 N N . ARG A 1 88 ? 28.396 4.204 -36.492 1.00 91.69 88 ARG A N 1
ATOM 669 C CA . ARG A 1 88 ? 29.841 4.103 -36.233 1.00 91.69 88 ARG A CA 1
ATOM 670 C C . ARG A 1 88 ? 30.565 3.366 -37.350 1.00 91.69 88 ARG A C 1
ATOM 672 O O . ARG A 1 88 ? 31.607 3.850 -37.792 1.00 91.69 88 ARG A O 1
ATOM 679 N N . GLU A 1 89 ? 30.019 2.253 -37.826 1.00 91.19 89 GLU A N 1
ATOM 680 C CA . GLU A 1 89 ? 30.576 1.495 -38.949 1.00 91.19 89 GLU A CA 1
ATOM 681 C C . GLU A 1 89 ? 30.617 2.350 -40.218 1.00 91.19 89 GLU A C 1
ATOM 683 O O . GLU A 1 89 ? 31.677 2.486 -40.827 1.00 91.19 89 GLU A O 1
ATOM 688 N N . ARG A 1 90 ? 29.521 3.052 -40.542 1.00 86.38 90 ARG A N 1
ATOM 689 C CA . ARG A 1 90 ? 29.463 3.988 -41.681 1.00 86.38 90 ARG A CA 1
ATOM 690 C C . ARG A 1 90 ? 30.449 5.152 -41.596 1.00 86.38 90 ARG A C 1
ATOM 692 O O . ARG A 1 90 ? 30.799 5.711 -42.626 1.00 86.38 90 ARG A O 1
ATOM 699 N N . ARG A 1 91 ? 30.870 5.554 -40.395 1.00 79.50 91 ARG A N 1
ATOM 700 C CA . ARG A 1 91 ? 31.873 6.617 -40.194 1.00 79.50 91 ARG A CA 1
ATOM 701 C C . ARG A 1 91 ? 33.315 6.097 -40.261 1.00 79.50 91 ARG A C 1
ATOM 703 O O . ARG A 1 91 ? 34.241 6.900 -40.325 1.00 79.50 91 ARG A O 1
ATOM 710 N N . SER A 1 92 ? 33.500 4.785 -40.141 1.00 74.69 92 SER A N 1
ATOM 711 C CA . SER A 1 92 ? 34.812 4.127 -40.093 1.00 74.69 92 SER A CA 1
ATOM 712 C C . SER A 1 92 ? 35.231 3.541 -41.447 1.00 74.69 92 SER A C 1
ATOM 714 O O . SER A 1 92 ? 36.406 3.219 -41.616 1.00 74.69 92 SER A O 1
ATOM 716 N N . ALA A 1 93 ? 34.275 3.395 -42.370 1.00 60.19 93 ALA A N 1
ATOM 717 C CA . ALA A 1 93 ? 34.461 3.058 -43.782 1.00 60.19 93 ALA A CA 1
ATOM 718 C C . ALA A 1 93 ? 34.666 4.321 -44.634 1.00 60.19 93 ALA A C 1
ATOM 720 O O . ALA A 1 93 ? 35.426 4.229 -45.623 1.00 60.19 93 ALA A O 1
#

Radius of gyration: 27.57 Å; Cα contacts (8 Å, |Δi|>4): 10; chains: 1; bounding box: 71×24×70 Å

Solvent-accessible surface area (backbone atoms only — not comparable to full-atom values): 5642 Å² total; per-residue (Å²): 132,86,82,77,79,76,73,89,80,82,90,80,88,78,92,72,55,75,67,56,52,51,53,52,45,52,54,16,54,77,71,76,43,53,53,70,56,45,50,49,52,58,60,74,60,49,52,61,73,77,43,42,66,58,52,51,52,50,50,53,51,49,55,53,50,51,52,55,49,51,56,52,49,54,49,51,50,53,54,52,52,53,53,51,50,54,54,50,52,67,73,73,109

Organism: NCBI:txid765888